Protein AF-X1RE20-F1 (afdb_monomer)

Organism: NCBI:txid412755

Mean predicted aligned error: 9.44 Å

Foldseek 3Di:
DVCVPDVDPDPDDDQQPKDKDKAAFDLVCPDVCCDDPSPNVVVLCVVLVWDWDADSRRIIIIIDRHPVSSVCSCVPGVVVRRVD

Radius of gyration: 16.21 Å; Cα contacts (8 Å, |Δi|>4): 107; chains: 1; bounding box: 49×29×36 Å

Structure (mmCIF, N/CA/C/O backbone):
data_AF-X1RE20-F1
#
_entry.id   AF-X1RE20-F1
#
loop_
_atom_site.group_PDB
_atom_site.id
_atom_site.type_symbol
_atom_site.label_atom_id
_atom_site.label_alt_id
_atom_site.label_comp_id
_atom_site.label_asym_id
_atom_site.label_entity_id
_atom_site.label_seq_id
_atom_site.pdbx_PDB_ins_code
_atom_site.Cartn_x
_atom_site.Cartn_y
_atom_site.Cartn_z
_atom_site.occupancy
_atom_site.B_iso_or_equiv
_atom_site.auth_seq_id
_atom_site.auth_comp_id
_atom_site.auth_asym_id
_atom_site.auth_atom_id
_atom_site.pdbx_PDB_model_num
ATOM 1 N N . LYS A 1 1 ? 33.898 -16.194 -19.971 1.00 51.44 1 LYS A N 1
ATOM 2 C CA . LYS A 1 1 ? 34.021 -14.721 -19.814 1.00 51.44 1 LYS A CA 1
ATOM 3 C C . LYS A 1 1 ? 32.632 -14.132 -19.578 1.00 51.44 1 LYS A C 1
ATOM 5 O O . LYS A 1 1 ? 31.936 -13.874 -20.547 1.00 51.44 1 LYS A O 1
ATOM 10 N N . MET A 1 2 ? 32.221 -13.969 -18.318 1.00 55.25 2 MET A N 1
ATOM 11 C CA . MET A 1 2 ? 30.966 -13.279 -17.962 1.00 55.25 2 MET A CA 1
ATOM 12 C C . MET A 1 2 ? 31.123 -11.745 -17.980 1.00 55.25 2 MET A C 1
ATOM 14 O O . MET A 1 2 ? 30.176 -11.034 -18.291 1.00 55.25 2 MET A O 1
ATOM 18 N N . GLU A 1 3 ? 32.345 -11.236 -17.796 1.00 53.22 3 GLU A N 1
ATOM 19 C CA . GLU A 1 3 ? 32.677 -9.797 -17.798 1.00 53.22 3 GLU A CA 1
ATOM 20 C C . GLU A 1 3 ? 32.458 -9.076 -19.141 1.00 53.22 3 GLU A C 1
ATOM 22 O O . GLU A 1 3 ? 32.420 -7.851 -19.184 1.00 53.22 3 GLU A O 1
ATOM 27 N N . LYS A 1 4 ? 32.311 -9.806 -20.257 1.00 56.69 4 LYS A N 1
ATOM 28 C CA . LYS A 1 4 ? 32.065 -9.204 -21.582 1.00 56.69 4 LYS A CA 1
ATOM 29 C C . LYS A 1 4 ? 30.590 -8.888 -21.857 1.00 56.69 4 LYS A C 1
ATOM 31 O O . LYS A 1 4 ? 30.309 -8.265 -22.874 1.00 56.69 4 LYS A O 1
ATOM 36 N N . VAL A 1 5 ? 29.669 -9.337 -21.001 1.00 63.50 5 VAL A N 1
ATOM 37 C CA . VAL A 1 5 ? 28.216 -9.253 -21.246 1.00 63.50 5 VAL A CA 1
ATOM 38 C C . VAL A 1 5 ? 27.521 -8.289 -20.273 1.00 63.50 5 VAL A C 1
ATOM 40 O O . VAL A 1 5 ? 26.523 -7.678 -20.635 1.00 63.50 5 VAL A O 1
ATOM 43 N N . LEU A 1 6 ? 28.075 -8.082 -19.071 1.00 54.56 6 LEU A N 1
ATOM 44 C CA . LEU A 1 6 ? 27.628 -7.076 -18.100 1.00 54.56 6 LEU A CA 1
ATOM 45 C C . LEU A 1 6 ? 28.837 -6.517 -17.333 1.00 54.56 6 LEU A C 1
ATOM 47 O O . LEU A 1 6 ? 29.411 -7.205 -16.496 1.00 54.56 6 LEU A O 1
ATOM 51 N N . ALA A 1 7 ? 29.220 -5.269 -17.620 1.00 63.41 7 ALA A N 1
ATOM 52 C CA . ALA A 1 7 ? 30.365 -4.606 -16.984 1.00 63.41 7 ALA A CA 1
ATOM 53 C C . ALA A 1 7 ? 30.028 -3.972 -15.619 1.00 63.41 7 ALA A C 1
ATOM 55 O O . ALA A 1 7 ? 30.915 -3.789 -14.790 1.00 63.41 7 ALA A O 1
ATOM 56 N N . LYS A 1 8 ? 28.755 -3.630 -15.382 1.00 60.47 8 LYS A N 1
ATOM 57 C CA . LYS A 1 8 ? 28.223 -3.111 -14.113 1.00 60.47 8 LYS A CA 1
ATOM 58 C C . LYS A 1 8 ? 26.758 -3.541 -13.961 1.00 60.47 8 LYS A C 1
ATOM 60 O O . LYS A 1 8 ? 26.078 -3.681 -14.983 1.00 60.47 8 LYS A O 1
ATOM 65 N N . PRO A 1 9 ? 26.253 -3.745 -12.731 1.00 61.66 9 PRO A N 1
ATOM 66 C CA . PRO A 1 9 ? 24.816 -3.820 -12.513 1.00 61.66 9 PRO A CA 1
ATOM 67 C C . PRO A 1 9 ? 24.167 -2.559 -13.089 1.00 61.66 9 PRO A C 1
ATOM 69 O O . PRO A 1 9 ? 24.689 -1.455 -12.935 1.00 61.66 9 PRO A O 1
ATOM 72 N N . ARG A 1 10 ? 23.069 -2.749 -13.820 1.00 61.41 10 ARG A N 1
ATOM 73 C CA . ARG A 1 10 ? 22.272 -1.664 -14.399 1.00 61.41 10 ARG A CA 1
ATOM 74 C C . ARG A 1 10 ? 21.884 -0.686 -13.282 1.00 61.41 10 ARG A C 1
ATOM 76 O O . ARG A 1 10 ? 21.292 -1.099 -12.290 1.00 61.41 10 ARG A O 1
ATOM 83 N N . THR A 1 11 ? 22.295 0.573 -13.429 1.00 59.47 11 THR A N 1
ATOM 84 C CA . THR A 1 11 ? 22.147 1.630 -12.414 1.00 59.47 11 THR A CA 1
ATOM 85 C C . THR A 1 11 ? 20.688 1.995 -12.171 1.00 59.47 11 THR A C 1
ATOM 87 O O . THR A 1 11 ? 20.337 2.463 -11.095 1.00 59.47 11 THR A O 1
ATOM 90 N N . GLU A 1 12 ? 19.842 1.751 -13.167 1.00 56.12 12 GLU A N 1
ATOM 91 C CA . GLU A 1 12 ? 18.416 2.021 -13.119 1.00 56.12 12 GLU A CA 1
ATOM 92 C C . GLU A 1 12 ? 17.657 0.703 -13.279 1.00 56.12 12 GLU A C 1
ATOM 94 O O . GLU A 1 12 ? 17.935 -0.115 -14.167 1.00 56.12 12 GLU A O 1
ATOM 99 N N . LEU A 1 13 ? 16.722 0.477 -12.355 1.00 58.69 13 LEU A N 1
ATOM 100 C CA . LEU A 1 13 ? 15.751 -0.606 -12.439 1.00 58.69 13 LEU A CA 1
ATOM 101 C C . LEU A 1 13 ? 14.978 -0.473 -13.754 1.00 58.69 13 LEU A C 1
ATOM 103 O O . LEU A 1 13 ? 14.674 0.634 -14.191 1.00 58.69 13 LEU A O 1
ATOM 107 N N . SER A 1 14 ? 14.683 -1.612 -14.389 1.00 58.22 14 SER A N 1
ATOM 108 C CA . SER A 1 14 ? 13.895 -1.636 -15.625 1.00 58.22 14 SER A CA 1
ATOM 109 C C . SER A 1 14 ? 12.620 -0.802 -15.437 1.00 58.22 14 SER A C 1
ATOM 111 O O . SER A 1 14 ? 11.974 -0.952 -14.401 1.00 58.22 14 SER A O 1
ATOM 113 N N . PRO A 1 15 ? 12.207 0.014 -16.418 1.00 57.56 15 PRO A N 1
ATOM 114 C CA . PRO A 1 15 ? 10.949 0.761 -16.341 1.00 57.56 15 PRO A CA 1
ATOM 115 C C . PRO A 1 15 ? 9.714 -0.155 -16.276 1.00 57.56 15 PRO A C 1
ATOM 117 O O . PRO A 1 15 ? 8.633 0.300 -15.927 1.00 57.56 15 PRO A O 1
ATOM 120 N N . PHE A 1 16 ? 9.887 -1.442 -16.595 1.00 56.16 16 PHE A N 1
ATOM 121 C CA . PHE A 1 16 ? 8.882 -2.501 -16.465 1.00 56.16 16 PHE A CA 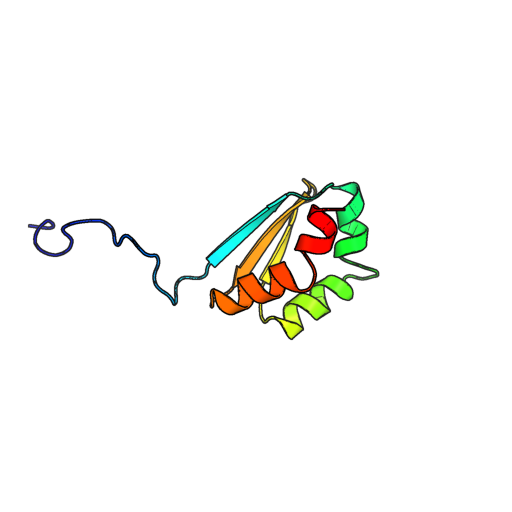1
ATOM 122 C C . PHE A 1 16 ? 9.066 -3.357 -15.206 1.00 56.16 16 PHE A C 1
ATOM 124 O O . PHE A 1 16 ? 8.341 -4.330 -15.016 1.00 56.16 16 PHE A O 1
ATOM 131 N N . ALA A 1 17 ? 10.095 -3.090 -14.394 1.00 63.25 17 ALA A N 1
ATOM 132 C CA . ALA A 1 17 ? 10.242 -3.799 -13.135 1.00 63.25 17 ALA A CA 1
ATOM 133 C C . ALA A 1 17 ? 9.188 -3.259 -12.163 1.00 63.25 17 ALA A C 1
ATOM 135 O O . ALA A 1 17 ? 9.138 -2.041 -11.964 1.00 63.25 17 ALA A O 1
ATOM 136 N N . PRO A 1 18 ? 8.378 -4.137 -11.547 1.00 64.69 18 PRO A N 1
ATOM 137 C CA . PRO A 1 18 ? 7.414 -3.708 -10.554 1.00 64.69 18 PRO A CA 1
ATOM 138 C C . PRO A 1 18 ? 8.154 -2.981 -9.433 1.00 64.69 18 PRO A C 1
ATOM 140 O O . PRO A 1 18 ? 9.104 -3.508 -8.847 1.00 64.69 18 PRO A O 1
ATOM 143 N N . LYS A 1 19 ? 7.750 -1.737 -9.178 1.00 73.38 19 LYS A N 1
ATOM 144 C CA . LYS A 1 19 ? 8.292 -0.945 -8.079 1.00 73.38 19 LYS A CA 1
ATOM 145 C C . LYS A 1 19 ? 7.463 -1.236 -6.843 1.00 73.38 19 LYS A C 1
ATOM 147 O O . LYS A 1 19 ? 6.239 -1.148 -6.883 1.00 73.38 19 LYS A O 1
ATOM 152 N N . ILE A 1 20 ? 8.157 -1.573 -5.764 1.00 78.25 20 ILE A N 1
ATOM 153 C CA . ILE A 1 20 ? 7.578 -1.737 -4.435 1.00 78.25 20 ILE A CA 1
ATOM 154 C C . ILE A 1 20 ? 8.035 -0.532 -3.623 1.00 78.25 20 ILE A C 1
ATOM 156 O O . ILE A 1 20 ? 9.237 -0.330 -3.437 1.00 78.25 20 ILE A O 1
ATOM 160 N N . LEU A 1 21 ? 7.089 0.284 -3.172 1.00 79.88 21 LEU A N 1
ATOM 161 C CA . LEU A 1 21 ? 7.338 1.363 -2.226 1.00 79.88 21 LEU A CA 1
ATOM 162 C C . LEU A 1 21 ? 6.771 0.974 -0.868 1.00 79.88 21 LEU A C 1
ATOM 164 O O . LEU A 1 21 ? 5.622 0.558 -0.758 1.00 79.88 21 LEU A O 1
ATOM 168 N N . THR A 1 22 ? 7.597 1.104 0.164 1.00 81.81 22 THR A N 1
ATOM 169 C CA . THR A 1 22 ? 7.202 0.825 1.543 1.00 81.81 22 THR A CA 1
ATOM 170 C C . THR A 1 22 ? 7.028 2.141 2.278 1.00 81.81 22 THR A C 1
ATOM 172 O O . THR A 1 22 ? 7.939 2.968 2.305 1.00 81.81 22 THR A O 1
ATOM 175 N N . ILE A 1 23 ? 5.861 2.326 2.881 1.00 83.62 23 ILE A N 1
ATOM 176 C CA . ILE A 1 23 ? 5.505 3.495 3.681 1.00 83.62 23 ILE A CA 1
ATOM 177 C C . ILE A 1 23 ? 5.232 3.012 5.099 1.00 83.62 23 ILE A C 1
ATOM 179 O O . ILE A 1 23 ? 4.642 1.954 5.296 1.00 83.62 23 ILE A O 1
ATOM 183 N N . GLN A 1 24 ? 5.674 3.775 6.091 1.00 84.25 24 GLN A N 1
ATOM 184 C CA . GLN A 1 24 ? 5.387 3.499 7.493 1.00 84.25 24 GLN A CA 1
ATOM 185 C C . GLN A 1 24 ? 4.352 4.510 7.980 1.00 84.25 24 GLN A C 1
ATOM 187 O O . GLN A 1 24 ? 4.600 5.712 7.934 1.00 84.25 24 GLN A O 1
ATOM 192 N N . ILE A 1 25 ? 3.218 4.021 8.469 1.00 85.12 25 ILE A N 1
ATOM 193 C CA . ILE A 1 25 ? 2.185 4.829 9.116 1.00 85.12 25 ILE A CA 1
ATOM 194 C C . ILE A 1 25 ? 1.998 4.405 10.572 1.00 85.12 25 ILE A C 1
ATOM 196 O O . ILE A 1 25 ? 2.454 3.338 10.995 1.00 85.12 25 ILE A O 1
ATOM 200 N N . ASN A 1 26 ? 1.301 5.240 11.342 1.00 86.44 26 ASN A N 1
ATOM 201 C CA . ASN A 1 26 ? 0.881 4.871 12.688 1.00 86.44 26 ASN A CA 1
ATOM 202 C C . ASN A 1 26 ? -0.164 3.740 12.631 1.00 86.44 26 ASN A C 1
ATOM 204 O O . ASN A 1 26 ? -1.168 3.894 11.929 1.00 86.44 26 ASN A O 1
ATOM 208 N N . PRO A 1 27 ? 0.006 2.646 13.401 1.00 85.00 27 PRO A N 1
ATOM 209 C CA . PRO A 1 27 ? -0.928 1.517 13.409 1.00 85.00 27 PRO A CA 1
ATOM 210 C C . PRO A 1 27 ? -2.378 1.900 13.728 1.00 85.00 27 PRO A C 1
ATOM 212 O O . PRO A 1 27 ? -3.321 1.298 13.222 1.00 85.00 27 PRO A O 1
ATOM 215 N N . GLU A 1 28 ? -2.571 2.951 14.525 1.00 86.12 28 GLU A N 1
ATOM 216 C CA . GLU A 1 28 ? -3.894 3.476 14.878 1.00 86.12 28 GLU A CA 1
ATOM 217 C C . GLU A 1 28 ? -4.668 4.000 13.658 1.00 86.12 28 GLU A C 1
ATOM 219 O O . GLU A 1 28 ? -5.894 3.893 13.610 1.00 86.12 28 GLU A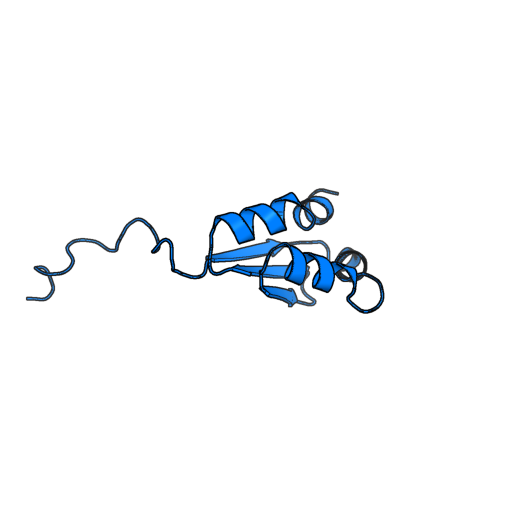 O 1
ATOM 224 N N . LYS A 1 29 ? -3.955 4.491 12.636 1.00 83.12 29 LYS A N 1
ATOM 225 C CA . LYS A 1 29 ? -4.534 5.042 11.404 1.00 83.12 29 LYS A CA 1
ATOM 226 C C . LYS A 1 29 ? -4.790 3.992 10.327 1.00 83.12 29 LYS A C 1
ATOM 228 O O . LYS A 1 29 ? -5.480 4.288 9.358 1.00 83.12 29 LYS A O 1
ATOM 233 N N . ILE A 1 30 ? -4.319 2.751 10.501 1.00 85.69 30 ILE A N 1
ATOM 234 C CA . ILE A 1 30 ? -4.555 1.657 9.540 1.00 85.69 30 ILE A CA 1
ATOM 235 C C . ILE A 1 30 ? -6.053 1.487 9.268 1.00 85.69 30 ILE A C 1
ATOM 237 O O . ILE A 1 30 ? -6.473 1.351 8.123 1.00 85.69 30 ILE A O 1
ATOM 241 N N . ARG A 1 31 ? -6.880 1.536 10.320 1.00 85.25 31 ARG A N 1
ATOM 242 C CA . ARG A 1 31 ? -8.340 1.396 10.191 1.00 85.25 31 ARG A CA 1
ATOM 243 C C . ARG A 1 31 ? -8.969 2.513 9.360 1.00 85.25 31 ARG A C 1
ATOM 245 O O . ARG A 1 31 ? -9.946 2.267 8.661 1.00 85.25 31 ARG A O 1
ATOM 252 N N . GLU A 1 32 ? -8.413 3.715 9.441 1.00 85.50 32 GLU A N 1
ATOM 253 C CA . GLU A 1 32 ? -8.887 4.890 8.711 1.00 85.50 32 GLU A CA 1
ATOM 254 C C . GLU A 1 32 ? -8.466 4.828 7.235 1.00 85.50 32 GLU A C 1
ATOM 256 O O . GLU A 1 32 ? -9.283 5.085 6.356 1.00 85.50 32 GLU A O 1
ATOM 261 N N . VAL A 1 33 ? -7.239 4.364 6.968 1.00 82.81 33 VAL A N 1
ATOM 262 C CA . VAL A 1 33 ? -6.696 4.140 5.616 1.00 82.81 33 VAL A CA 1
ATOM 263 C C . VAL A 1 33 ? -7.436 3.026 4.871 1.00 82.81 33 VAL A C 1
ATOM 265 O O . VAL A 1 33 ? -7.748 3.170 3.693 1.00 82.81 33 VAL A O 1
ATOM 268 N N . ILE A 1 34 ? -7.745 1.915 5.548 1.00 86.69 34 ILE A N 1
ATOM 269 C CA . ILE A 1 34 ? -8.550 0.828 4.969 1.00 86.69 34 ILE A CA 1
ATOM 270 C C . ILE A 1 34 ? -9.986 1.313 4.709 1.00 86.69 34 ILE A C 1
ATOM 272 O O . ILE A 1 34 ? -10.609 0.963 3.700 1.00 86.69 34 ILE A O 1
ATOM 276 N N . GLY A 1 35 ? -10.506 2.138 5.620 1.00 85.69 35 GLY A N 1
ATOM 277 C CA . GLY A 1 35 ? -11.883 2.602 5.614 1.00 85.69 35 GLY A CA 1
ATOM 278 C C . GLY A 1 35 ? -12.889 1.499 5.978 1.00 85.69 35 GLY A C 1
ATOM 279 O O . GLY A 1 35 ? -12.535 0.329 6.167 1.00 85.69 35 GLY A O 1
ATOM 280 N N . PRO A 1 36 ? -14.183 1.840 6.089 1.00 88.44 36 PRO A N 1
ATOM 281 C CA . PRO A 1 36 ? -15.220 0.880 6.450 1.00 88.44 36 PRO A CA 1
ATOM 282 C C . PRO A 1 36 ? -15.322 -0.231 5.395 1.00 88.44 36 PRO A C 1
ATOM 284 O O . PRO A 1 36 ? -15.630 0.023 4.231 1.00 88.44 36 PRO A O 1
ATOM 287 N N . GLY A 1 37 ? -15.046 -1.472 5.806 1.00 86.81 37 GLY A N 1
ATOM 288 C CA . GLY A 1 37 ? -15.115 -2.648 4.934 1.00 86.81 37 GLY A CA 1
ATOM 289 C C . GLY A 1 37 ? -14.062 -2.698 3.821 1.00 86.81 37 GLY A C 1
ATOM 290 O O . GLY A 1 37 ? -14.275 -3.405 2.843 1.00 86.81 37 GLY A O 1
ATOM 291 N N . GLY A 1 38 ? -12.960 -1.944 3.925 1.00 86.81 38 GLY A N 1
ATOM 292 C CA . GLY A 1 38 ? -11.922 -1.916 2.884 1.00 86.81 38 GLY A CA 1
ATOM 293 C C . GLY A 1 38 ? -12.289 -1.094 1.652 1.00 86.81 38 GLY A C 1
ATOM 294 O O . GLY A 1 38 ? -11.611 -1.174 0.634 1.00 86.81 38 GLY A O 1
ATO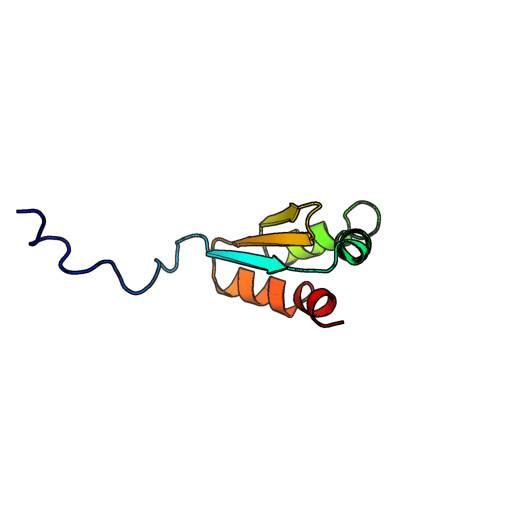M 295 N N . LYS A 1 39 ? -13.366 -0.305 1.708 1.00 87.25 39 LYS A N 1
ATOM 296 C CA . LYS 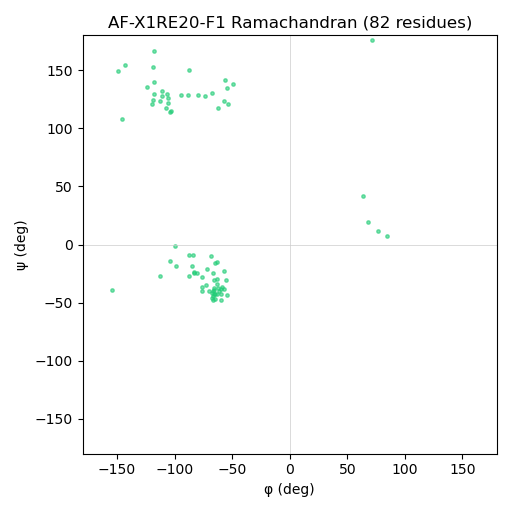A 1 39 ? -13.835 0.453 0.547 1.00 87.25 39 LYS A CA 1
ATOM 297 C C . LYS A 1 39 ? -12.813 1.490 0.068 1.00 87.25 39 LYS A C 1
ATOM 299 O O . LYS A 1 39 ? -12.587 1.591 -1.128 1.00 87.25 39 LYS A O 1
ATOM 304 N N . VAL A 1 40 ? -12.174 2.208 0.994 1.00 87.62 40 VAL A N 1
ATOM 305 C CA . VAL A 1 40 ? -11.220 3.281 0.663 1.00 87.62 40 VAL A CA 1
ATOM 306 C C . VAL A 1 40 ? -9.968 2.705 0.006 1.00 87.62 40 VAL A C 1
ATOM 308 O O . VAL A 1 40 ? -9.539 3.195 -1.033 1.00 87.62 40 VAL A O 1
ATOM 311 N N . ILE A 1 41 ? -9.409 1.625 0.565 1.00 86.06 41 ILE A N 1
ATOM 312 C CA . ILE A 1 41 ? -8.216 0.995 -0.016 1.00 86.06 41 ILE A CA 1
ATOM 313 C C . ILE A 1 41 ? -8.515 0.377 -1.388 1.00 86.06 41 ILE A C 1
ATOM 315 O O . ILE A 1 41 ? -7.711 0.525 -2.303 1.00 86.06 41 ILE A O 1
ATOM 319 N N . ASN A 1 42 ? -9.688 -0.243 -1.555 1.00 88.31 42 ASN A N 1
ATOM 320 C CA . ASN A 1 42 ? -10.100 -0.828 -2.830 1.00 88.31 42 ASN A CA 1
ATOM 321 C C . ASN A 1 42 ? -10.337 0.243 -3.904 1.00 88.31 42 ASN A C 1
ATOM 323 O O . ASN A 1 42 ? -9.902 0.056 -5.033 1.00 88.31 42 ASN A O 1
ATOM 327 N N . GLU A 1 43 ? -10.940 1.385 -3.557 1.00 87.75 43 GLU A N 1
ATOM 328 C CA . GLU A 1 43 ? -11.081 2.517 -4.485 1.00 87.75 43 GLU A CA 1
ATOM 329 C C . GLU A 1 43 ? -9.710 3.027 -4.959 1.00 87.75 43 GLU A C 1
ATOM 331 O O . GLU A 1 43 ? -9.514 3.229 -6.154 1.00 87.75 43 GLU A O 1
ATOM 336 N N . ILE A 1 44 ? -8.722 3.149 -4.064 1.00 84.56 44 ILE A N 1
ATOM 337 C CA . ILE A 1 44 ? -7.357 3.569 -4.435 1.00 84.56 44 ILE A CA 1
ATOM 338 C C . ILE A 1 44 ? -6.681 2.533 -5.349 1.00 84.56 44 ILE A C 1
ATOM 340 O O . ILE A 1 44 ? -6.024 2.909 -6.325 1.00 84.56 44 ILE A O 1
ATOM 344 N N . ILE A 1 45 ? -6.836 1.239 -5.046 1.00 86.38 45 ILE A N 1
ATOM 345 C CA . ILE A 1 45 ? -6.324 0.123 -5.859 1.00 86.38 45 ILE A CA 1
ATOM 346 C C . ILE A 1 45 ? -6.921 0.173 -7.269 1.00 86.38 45 ILE A C 1
ATOM 348 O O . ILE A 1 45 ? -6.170 0.120 -8.244 1.00 86.38 45 ILE A O 1
ATOM 352 N N . ASP A 1 46 ? -8.238 0.348 -7.380 1.00 87.12 46 ASP A N 1
ATOM 353 C CA . ASP A 1 46 ? -8.958 0.382 -8.654 1.00 87.12 46 ASP A CA 1
ATOM 354 C C . ASP A 1 46 ? -8.641 1.650 -9.469 1.00 87.12 46 ASP A C 1
ATOM 356 O O . ASP A 1 46 ? -8.440 1.580 -10.683 1.00 87.12 46 ASP A O 1
ATOM 360 N N . GLU A 1 47 ? -8.538 2.816 -8.824 1.00 84.38 47 GLU A N 1
ATOM 361 C CA . GLU A 1 47 ? -8.241 4.089 -9.494 1.00 84.38 47 GLU A CA 1
ATOM 362 C C . GLU A 1 47 ? -6.788 4.209 -9.967 1.00 84.38 47 GLU A C 1
ATOM 364 O O . GLU A 1 47 ? -6.500 4.852 -10.989 1.00 84.38 47 GLU A O 1
ATOM 369 N N . CYS A 1 48 ? -5.851 3.645 -9.202 1.00 82.00 48 CYS A N 1
ATOM 370 C CA . CYS A 1 48 ? -4.422 3.749 -9.489 1.00 82.00 48 CYS A CA 1
ATOM 371 C C . CYS A 1 48 ? -3.867 2.514 -10.206 1.00 82.00 48 CYS A C 1
ATOM 373 O O . CYS A 1 48 ? -2.800 2.610 -10.815 1.00 82.00 48 CYS A O 1
ATOM 375 N N . GLY A 1 49 ? -4.570 1.379 -10.167 1.00 82.62 49 GLY A N 1
ATOM 376 C CA . GLY A 1 49 ? -4.094 0.110 -10.715 1.00 82.62 49 GLY A CA 1
ATOM 377 C C . GLY A 1 49 ? -2.849 -0.398 -9.987 1.00 82.62 49 GLY A C 1
ATOM 378 O O . GLY A 1 49 ? -1.889 -0.829 -10.626 1.00 82.62 49 GLY A O 1
ATOM 379 N N . VAL A 1 50 ? -2.830 -0.277 -8.658 1.00 85.56 50 VAL A N 1
ATOM 380 C CA . VAL A 1 50 ? -1.704 -0.680 -7.798 1.00 85.56 50 VAL A CA 1
ATOM 381 C C . VAL A 1 50 ? -2.148 -1.758 -6.816 1.00 85.56 50 VAL A C 1
ATOM 383 O O . VAL A 1 50 ? -3.307 -1.792 -6.432 1.00 85.56 50 VAL A O 1
ATOM 386 N N . SER A 1 51 ? -1.236 -2.614 -6.365 1.00 86.69 51 SER A N 1
ATOM 387 C CA . SER A 1 51 ? -1.482 -3.550 -5.263 1.00 86.69 51 SER A CA 1
ATOM 388 C C . SER A 1 51 ? -1.011 -2.922 -3.959 1.00 86.69 51 SER A C 1
ATOM 390 O O . SER A 1 51 ? 0.126 -2.455 -3.891 1.00 86.69 51 SER A O 1
ATOM 392 N N . ILE A 1 52 ? -1.860 -2.905 -2.932 1.00 87.06 52 ILE A N 1
ATOM 393 C CA . ILE A 1 52 ? -1.504 -2.373 -1.615 1.00 87.06 52 ILE A CA 1
ATOM 394 C C . ILE A 1 52 ? -1.630 -3.481 -0.577 1.00 87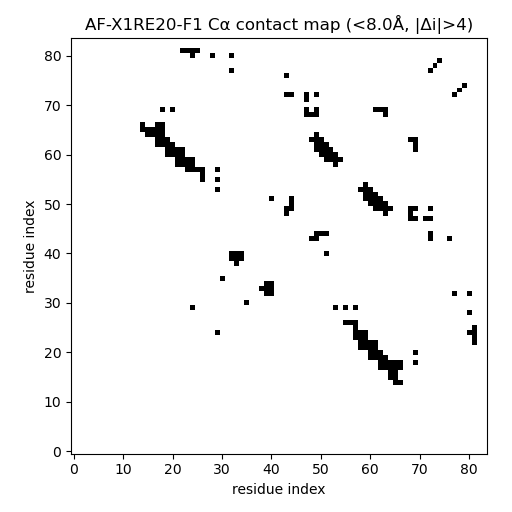.06 52 ILE A C 1
ATOM 396 O O . ILE A 1 52 ?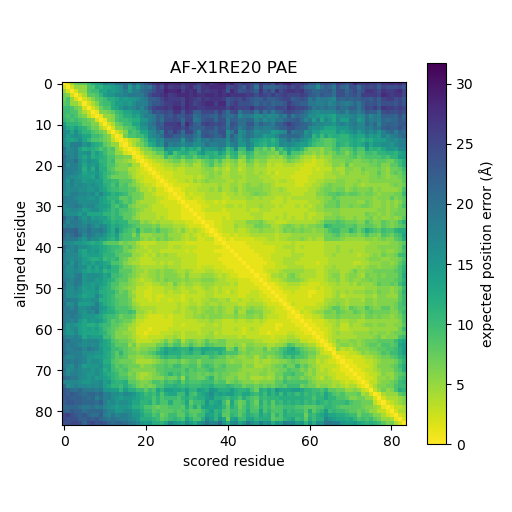 -2.718 -4.007 -0.369 1.00 87.06 52 ILE A O 1
ATOM 400 N N . ASP A 1 53 ? -0.533 -3.778 0.110 1.00 88.38 53 ASP A N 1
ATOM 401 C CA . ASP A 1 53 ? -0.503 -4.682 1.255 1.00 88.38 53 ASP A CA 1
ATOM 402 C C . ASP A 1 53 ? -0.228 -3.882 2.525 1.00 88.38 53 ASP A C 1
ATOM 404 O O . ASP A 1 53 ? 0.686 -3.061 2.566 1.00 88.38 53 ASP A O 1
ATOM 408 N N . ILE A 1 54 ? -1.017 -4.110 3.571 1.00 86.06 54 ILE A N 1
ATOM 409 C CA . ILE A 1 54 ? -0.868 -3.417 4.853 1.00 86.06 54 ILE A CA 1
ATOM 410 C C . ILE A 1 54 ? -0.566 -4.448 5.933 1.00 86.06 54 ILE A C 1
ATOM 412 O O . ILE A 1 54 ? -1.336 -5.383 6.143 1.00 86.06 54 ILE A O 1
ATOM 416 N N . GLU A 1 55 ? 0.536 -4.247 6.641 1.00 89.50 55 GLU A N 1
ATOM 417 C CA . GLU A 1 55 ? 0.873 -4.984 7.850 1.00 89.50 55 GLU A CA 1
ATOM 418 C C . GLU A 1 55 ? 0.257 -4.323 9.087 1.00 89.50 55 GLU A C 1
ATOM 420 O O . GLU A 1 55 ? 0.135 -3.101 9.196 1.00 89.50 55 GLU A O 1
ATOM 425 N N . ASP A 1 56 ? -0.036 -5.152 10.081 1.00 84.06 56 ASP A N 1
ATOM 426 C CA . ASP A 1 56 ? -0.397 -4.767 11.448 1.00 84.06 56 ASP A CA 1
ATOM 427 C C . ASP A 1 56 ? 0.672 -3.904 12.143 1.00 84.06 56 ASP A C 1
ATOM 429 O O . ASP A 1 56 ? 0.360 -3.118 13.039 1.00 84.06 56 ASP A O 1
ATOM 433 N N . SER A 1 57 ? 1.920 -3.987 11.677 1.00 85.06 57 SER A N 1
ATOM 434 C CA . SE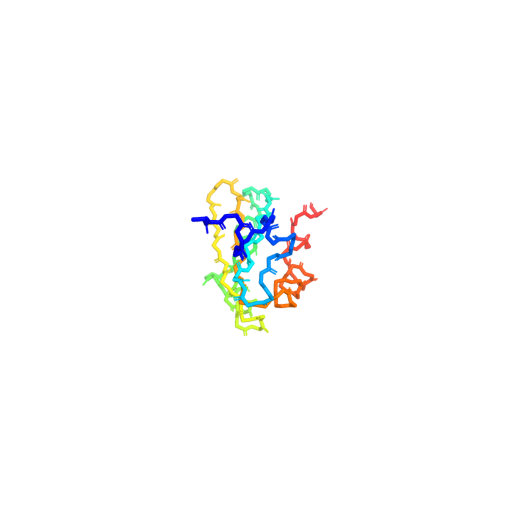R A 1 57 ? 3.036 -3.126 12.077 1.00 85.06 57 SER A CA 1
ATOM 435 C C . SER A 1 57 ? 2.906 -1.664 11.612 1.00 85.06 57 SER A C 1
ATOM 437 O O . SER A 1 57 ? 3.702 -0.817 12.025 1.00 85.06 57 SER A O 1
ATOM 439 N N . GLY A 1 58 ? 1.935 -1.347 10.747 1.00 82.00 58 GLY A N 1
ATOM 440 C CA . GLY A 1 58 ? 1.796 -0.034 10.108 1.00 82.00 58 GLY A CA 1
ATOM 441 C C . GLY A 1 58 ? 2.644 0.133 8.850 1.00 82.00 58 GLY A C 1
ATOM 442 O O . GLY A 1 58 ? 2.712 1.236 8.308 1.00 82.00 58 GLY A O 1
ATOM 443 N N . LYS A 1 59 ? 3.289 -0.934 8.365 1.00 87.88 59 LYS A N 1
ATOM 444 C CA . LYS A 1 59 ? 3.949 -0.925 7.057 1.00 87.88 59 LYS A CA 1
ATOM 445 C C . LYS A 1 59 ? 2.934 -1.131 5.951 1.00 87.88 59 LYS A C 1
ATOM 447 O O . LYS A 1 59 ? 2.176 -2.091 5.963 1.00 87.88 59 LYS A O 1
ATOM 452 N N . ILE A 1 60 ? 2.968 -0.245 4.972 1.00 86.94 60 ILE A N 1
ATOM 453 C CA . ILE A 1 60 ? 2.175 -0.320 3.755 1.00 86.94 60 ILE A CA 1
ATOM 454 C C . ILE A 1 60 ? 3.134 -0.563 2.598 1.00 86.94 60 ILE A C 1
ATOM 456 O O . ILE A 1 60 ? 4.051 0.227 2.378 1.00 86.94 60 ILE A O 1
ATOM 460 N N . PHE A 1 61 ? 2.920 -1.634 1.850 1.00 86.75 61 PHE A N 1
ATOM 461 C CA . PHE A 1 61 ? 3.635 -1.951 0.626 1.00 86.75 61 PHE A CA 1
ATOM 462 C C . PHE A 1 61 ? 2.743 -1.617 -0.557 1.00 86.75 61 PHE A C 1
ATOM 464 O O . PHE A 1 61 ? 1.699 -2.226 -0.753 1.00 86.75 61 PHE A O 1
ATOM 471 N N . VAL A 1 62 ? 3.164 -0.646 -1.355 1.00 85.94 62 VAL A N 1
ATOM 472 C CA . VAL A 1 62 ? 2.498 -0.269 -2.597 1.00 85.94 62 VAL A CA 1
ATOM 473 C C . VAL A 1 62 ? 3.319 -0.830 -3.746 1.00 85.94 62 VAL A C 1
ATOM 475 O O . VAL A 1 62 ? 4.457 -0.416 -3.966 1.00 85.94 62 VAL A O 1
ATOM 478 N N . THR A 1 63 ? 2.744 -1.773 -4.477 1.00 84.31 63 THR A N 1
ATOM 479 C CA . THR A 1 63 ? 3.368 -2.429 -5.623 1.00 84.31 63 THR A CA 1
ATOM 480 C C . THR A 1 63 ? 2.658 -2.008 -6.900 1.00 84.31 63 THR A C 1
ATOM 482 O O . THR A 1 63 ? 1.443 -2.148 -7.007 1.00 84.31 63 THR A O 1
ATOM 485 N N . ALA A 1 64 ? 3.396 -1.529 -7.900 1.00 80.75 64 ALA A N 1
ATOM 486 C CA . ALA A 1 64 ? 2.829 -1.313 -9.230 1.00 80.75 64 ALA A CA 1
ATOM 487 C C . ALA A 1 64 ? 3.814 -1.644 -10.346 1.00 80.75 64 ALA A C 1
ATOM 489 O O . ALA A 1 64 ? 5.028 -1.536 -10.184 1.00 80.75 64 ALA A O 1
ATOM 490 N N . GLU A 1 65 ? 3.269 -1.988 -11.511 1.00 74.44 65 GLU A N 1
ATOM 491 C CA . GLU A 1 65 ? 4.041 -2.267 -12.728 1.00 74.44 65 GLU A CA 1
ATOM 492 C C . GLU A 1 65 ? 4.648 -1.003 -13.356 1.00 74.44 65 GLU A C 1
ATOM 494 O O . GLU A 1 65 ? 5.607 -1.092 -14.119 1.00 74.44 65 GLU A O 1
ATOM 499 N N . LYS A 1 66 ? 4.098 0.179 -13.036 1.00 74.69 66 LYS A N 1
ATOM 500 C CA . LYS A 1 66 ? 4.546 1.482 -13.545 1.00 74.69 66 LYS A CA 1
ATOM 501 C C . LYS A 1 66 ? 4.878 2.424 -12.399 1.00 74.69 66 LYS A C 1
ATOM 503 O O . LYS A 1 66 ? 4.084 2.593 -11.479 1.00 74.69 66 LYS A O 1
ATOM 508 N N . GLU A 1 67 ? 6.002 3.122 -12.511 1.00 70.62 67 GLU A N 1
ATOM 509 C CA . GLU A 1 67 ? 6.416 4.152 -11.551 1.00 70.62 67 GLU A CA 1
ATOM 510 C C . GLU A 1 67 ? 5.373 5.266 -11.373 1.00 70.62 67 GLU A C 1
ATOM 512 O O . GLU A 1 67 ? 5.115 5.703 -10.254 1.00 70.62 67 GLU A O 1
ATOM 517 N N . GLU A 1 68 ? 4.717 5.679 -12.458 1.00 73.75 68 GLU A N 1
ATOM 518 C CA . GLU A 1 68 ? 3.650 6.684 -12.417 1.00 73.75 68 GLU A CA 1
ATOM 519 C C . GLU A 1 68 ? 2.449 6.238 -11.581 1.00 73.75 68 GLU A C 1
ATOM 521 O O . GLU A 1 68 ? 1.870 7.053 -10.867 1.00 73.75 68 GLU A O 1
ATOM 526 N N . ALA A 1 69 ? 2.095 4.950 -11.628 1.00 74.44 69 ALA A N 1
ATOM 527 C CA . ALA A 1 69 ? 0.978 4.409 -10.861 1.00 74.44 69 ALA A CA 1
ATOM 528 C C . ALA A 1 69 ? 1.283 4.440 -9.358 1.00 74.44 69 ALA A C 1
ATOM 530 O O . ALA A 1 69 ? 0.441 4.870 -8.569 1.00 74.44 69 ALA A O 1
ATOM 531 N N . VAL A 1 70 ? 2.518 4.089 -8.968 1.00 70.50 70 VAL A N 1
ATOM 532 C CA . VAL A 1 70 ? 2.937 4.185 -7.562 1.00 70.50 70 VAL A CA 1
ATOM 533 C C . VAL A 1 70 ? 2.953 5.642 -7.098 1.00 70.50 70 VAL A C 1
ATOM 535 O O . VAL A 1 70 ? 2.381 5.957 -6.060 1.00 70.50 70 VAL A O 1
ATOM 538 N N . ASN A 1 71 ? 3.534 6.554 -7.884 1.00 72.94 71 ASN A N 1
ATOM 539 C CA . ASN A 1 71 ? 3.562 7.980 -7.545 1.00 72.94 71 ASN A CA 1
ATOM 540 C C . ASN A 1 71 ? 2.153 8.570 -7.413 1.00 72.94 71 ASN A C 1
ATOM 542 O O . ASN A 1 71 ? 1.899 9.371 -6.513 1.00 72.94 71 ASN A O 1
ATOM 546 N N . LYS A 1 72 ? 1.219 8.144 -8.270 1.00 77.94 72 LYS A N 1
ATOM 547 C CA . LYS A 1 72 ? -0.176 8.574 -8.206 1.00 77.94 72 LYS A CA 1
ATOM 548 C C . LYS A 1 72 ? -0.859 8.062 -6.940 1.00 77.94 72 LYS A C 1
ATOM 550 O O . LYS A 1 72 ? -1.456 8.876 -6.245 1.00 77.94 72 LYS A O 1
ATOM 555 N N . ALA A 1 73 ? -0.723 6.781 -6.591 1.00 71.38 73 ALA A N 1
ATOM 556 C CA . ALA A 1 73 ? -1.303 6.201 -5.371 1.00 71.38 73 ALA A CA 1
ATOM 557 C C . ALA A 1 73 ? -0.758 6.859 -4.090 1.00 71.38 73 ALA A C 1
ATOM 559 O O . ALA A 1 73 ? -1.490 7.163 -3.145 1.00 71.38 73 ALA A O 1
ATOM 560 N N . ILE A 1 74 ? 0.540 7.149 -4.093 1.00 71.75 74 ILE A N 1
ATOM 561 C CA . ILE A 1 74 ? 1.227 7.838 -3.003 1.00 71.75 74 ILE A CA 1
ATOM 562 C C . ILE A 1 74 ? 0.732 9.283 -2.866 1.00 71.75 74 ILE A C 1
ATOM 564 O O . ILE A 1 74 ? 0.444 9.719 -1.753 1.00 71.75 74 ILE A O 1
ATOM 568 N N . SER A 1 75 ? 0.574 10.003 -3.981 1.00 71.69 75 SER A N 1
ATOM 569 C CA . SER A 1 75 ? 0.137 11.404 -3.994 1.00 71.69 75 SER A CA 1
ATOM 570 C C . SER A 1 75 ? -1.360 11.602 -3.745 1.00 71.69 75 SER A C 1
ATOM 572 O O . SER A 1 75 ? -1.744 12.678 -3.294 1.00 71.69 75 SER A O 1
ATOM 574 N N . SER A 1 76 ? -2.207 10.631 -4.091 1.00 61.78 76 SER A N 1
ATOM 575 C CA . SER A 1 76 ? -3.670 10.794 -4.067 1.00 61.78 76 SER A CA 1
ATOM 576 C C . SER A 1 76 ? -4.301 10.477 -2.714 1.00 61.78 76 SER A C 1
ATOM 578 O O . SER A 1 76 ? -5.322 11.074 -2.387 1.00 61.78 76 SER A O 1
ATOM 580 N N . GLY A 1 77 ? -3.693 9.610 -1.897 1.00 62.06 77 GLY A N 1
ATOM 581 C CA . GLY A 1 77 ? -4.310 9.240 -0.618 1.00 62.06 77 GLY A CA 1
ATOM 582 C C . GLY A 1 77 ? -3.353 8.779 0.469 1.00 62.06 77 GLY A C 1
ATOM 583 O O . GLY A 1 77 ? -3.531 9.154 1.622 1.00 62.06 77 GLY A O 1
ATOM 584 N N . ILE A 1 78 ? -2.309 8.014 0.143 1.00 63.94 78 ILE A N 1
ATOM 585 C CA . ILE A 1 78 ? -1.530 7.308 1.177 1.00 63.94 78 ILE A CA 1
ATOM 586 C C . ILE A 1 78 ? -0.591 8.256 1.950 1.00 63.94 78 ILE A C 1
ATOM 588 O O . ILE A 1 78 ? -0.453 8.122 3.166 1.00 63.94 78 ILE A O 1
ATOM 592 N N . LEU A 1 79 ? 0.006 9.264 1.295 1.00 60.22 79 LEU A N 1
ATOM 593 C CA . LEU A 1 79 ? 0.847 10.262 1.983 1.00 60.22 79 LEU A CA 1
ATOM 594 C C . LEU A 1 79 ? 0.071 11.144 2.958 1.00 60.22 79 LEU A C 1
ATOM 596 O O . LEU A 1 79 ? 0.636 11.575 3.963 1.00 60.22 79 LEU A O 1
ATOM 600 N N . LEU A 1 80 ? -1.208 11.399 2.679 1.00 60.81 80 LEU A N 1
ATOM 601 C CA . LEU A 1 80 ? -2.063 12.228 3.527 1.00 60.81 80 LEU A CA 1
ATOM 602 C C . LEU A 1 80 ? -2.154 11.651 4.947 1.00 60.81 80 LEU A C 1
ATOM 604 O O . LEU A 1 80 ? -2.097 12.399 5.917 1.00 60.81 80 LEU A O 1
ATOM 608 N N . PHE A 1 81 ? -2.182 10.323 5.079 1.00 61.69 81 PHE A N 1
ATOM 609 C CA . PHE A 1 81 ? -2.250 9.646 6.377 1.00 61.69 81 PHE A CA 1
ATOM 610 C C . PHE A 1 81 ? -0.888 9.438 7.051 1.00 61.69 81 PHE A C 1
ATOM 612 O O . PHE A 1 81 ? -0.843 9.214 8.259 1.00 61.69 81 PHE A O 1
ATOM 619 N N . SER A 1 82 ? 0.211 9.519 6.293 1.00 58.56 82 SER A N 1
ATOM 620 C CA . SER A 1 82 ? 1.575 9.401 6.826 1.00 58.56 82 SER A CA 1
ATOM 621 C C . SER A 1 82 ? 2.120 10.714 7.399 1.00 58.56 82 SER A C 1
ATOM 623 O O . SER A 1 82 ? 3.048 10.661 8.204 1.00 58.56 82 SER A O 1
ATOM 625 N N . PHE A 1 83 ? 1.603 11.869 6.961 1.00 52.22 83 PHE A N 1
ATOM 626 C CA . PHE A 1 83 ? 2.079 13.201 7.374 1.00 52.22 83 PHE A CA 1
ATOM 627 C C . PHE A 1 83 ? 1.175 13.928 8.382 1.00 52.22 83 PHE A C 1
ATOM 629 O O . PHE A 1 83 ? 1.617 14.907 8.984 1.00 52.22 83 PHE A O 1
ATOM 636 N N . LEU A 1 84 ? -0.063 13.467 8.569 1.00 44.53 84 LEU A N 1
ATOM 637 C CA . LEU A 1 84 ? -0.933 13.865 9.684 1.00 44.53 84 LEU A CA 1
ATOM 638 C C . LEU A 1 84 ? -0.645 13.005 10.913 1.00 44.53 84 LEU A C 1
ATOM 640 O O . LEU A 1 84 ? -1.141 13.335 12.011 1.00 44.53 84 LEU A O 1
#

Solvent-accessible surface area (backbone atoms only — not comparable to full-atom values): 4933 Å² total; per-residue (Å²): 129,71,67,83,80,55,86,63,80,75,90,62,79,56,78,73,48,64,45,74,47,78,46,73,38,61,50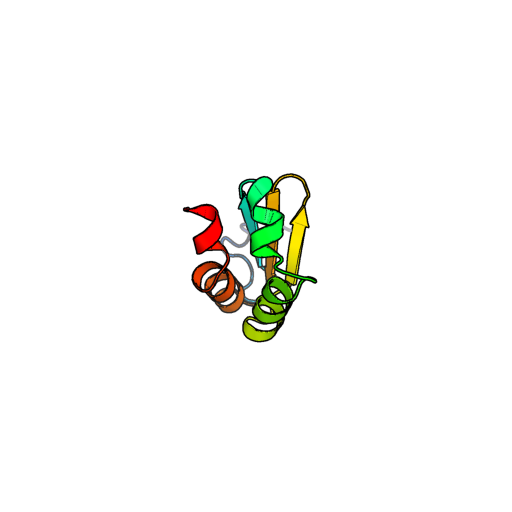,85,48,49,62,6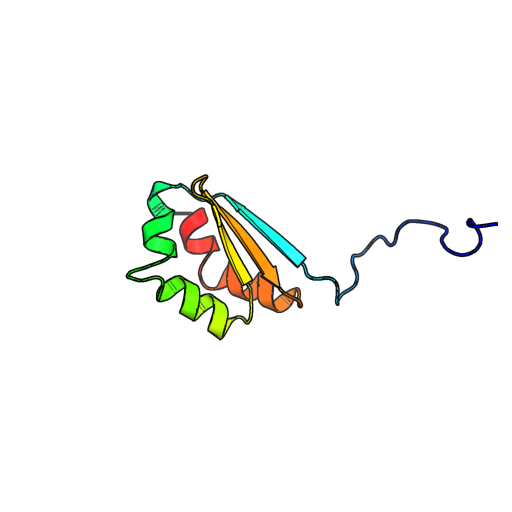5,58,30,30,81,92,40,50,50,44,49,50,49,27,69,77,37,65,35,50,77,48,76,46,87,82,17,40,34,40,39,36,16,57,38,68,66,33,43,53,46,42,41,72,73,53,55,47,64,65,55,77,108

Sequence (84 aa):
KMEKVLAKPRTELSPFAPKILTIQINPEKIREVIGPGGKVINEIIDECGVSIDIEDSGKIFVTAEKEEAVNKAISSGILLFSFL

Secondary structure (DSSP, 8-state):
--TTT-SS--SS--TTSPEEEEEE--GGGHHHHH-GGGHHHHHHHHHHT-EEEE-TTSEEEEEESSHHHHHHHIIIIIHHHHH-

pLDDT: mean 74.97, std 12.42, range [44.53, 89.5]

InterPro domains:
  IPR004087 K Homology domain [SM00322] (17-82)
  IPR004088 K Homology domain, type 1 [PF00013] (21-74)
  IPR012162 Polyribonucleotide nucleotidyltransferase [PTHR11252] (1-74)
  IPR036612 K Homology domain, type 1 superfamily [G3DSA:3.30.1370.10] (10-78)
  IPR036612 K Homology domain, type 1 superfamily [SSF54791] (20-75)

Nearest PDB structures (foldseek):
  4am3-assembly1_A  TM=8.702E-01  e=2.541E-06  Caulobacter vibrioides CB15
  4nbq-assembly1_A  TM=7.180E-01  e=2.241E-06  Coxiella burnetii RSA 493
  4nbq-assembly1_B  TM=7.940E-01  e=2.137E-05  Coxiella burnetii RSA 493
  4nbq-assembly1_C  TM=7.119E-01  e=1.216E-05  Coxiella burnetii RSA 493
  3u1k-assembly1_A  TM=7.716E-01  e=3.159E-04  Homo sapiens